Protein AF-A0A935HCT4-F1 (afdb_monomer_lite)

Secondary structure (DSSP, 8-state):
--HHHHHHHHHHHHHHSS-S----EE--TT-SS-EESS---S------

Foldseek 3Di:
DDPVVVVVQVVCCVPPNDRPPPPQWDDDPPDPDTGGPDDDPDDDDPDD

Structure (mmCIF, N/CA/C/O backbone):
data_AF-A0A935HCT4-F1
#
_entry.id   AF-A0A935HCT4-F1
#
loop_
_atom_site.group_PDB
_atom_site.id
_atom_site.type_symbol
_atom_site.label_atom_id
_atom_site.label_alt_id
_atom_site.label_comp_id
_atom_site.label_asym_id
_atom_site.label_entity_id
_atom_site.label_seq_id
_atom_site.pdbx_PDB_ins_code
_atom_site.Cartn_x
_atom_site.Cartn_y
_atom_site.Cartn_z
_atom_site.occupancy
_atom_site.B_iso_or_equiv
_atom_site.auth_seq_id
_atom_site.auth_comp_id
_atom_site.auth_asym_id
_atom_site.auth_atom_id
_atom_site.pdbx_PDB_model_num
ATOM 1 N N . MET A 1 1 ? 9.691 -2.537 5.347 1.00 63.88 1 MET A N 1
ATOM 2 C CA . MET A 1 1 ? 8.942 -3.127 4.221 1.00 63.88 1 MET A CA 1
ATOM 3 C C . MET A 1 1 ? 9.834 -4.165 3.547 1.00 63.88 1 MET A C 1
ATOM 5 O O . MET A 1 1 ? 11.017 -3.866 3.397 1.00 63.88 1 MET A O 1
ATOM 9 N N . PRO A 1 2 ? 9.334 -5.358 3.195 1.00 79.19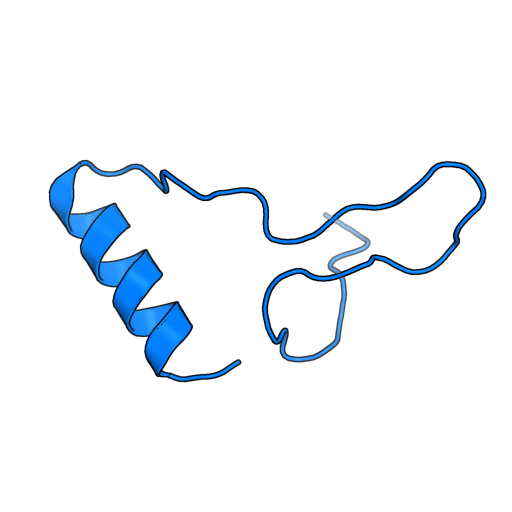 2 PRO A N 1
ATOM 10 C CA . PRO A 1 2 ? 10.104 -6.358 2.455 1.00 79.19 2 PRO A CA 1
ATOM 11 C C . PRO A 1 2 ? 10.575 -5.805 1.104 1.00 79.19 2 PRO A C 1
ATOM 13 O O . PRO A 1 2 ? 9.847 -5.051 0.459 1.00 79.19 2 PRO A O 1
ATOM 16 N N . GLN A 1 3 ? 11.785 -6.170 0.672 1.00 80.88 3 GLN A N 1
ATOM 17 C CA . GLN A 1 3 ? 12.321 -5.733 -0.626 1.00 80.88 3 GLN A CA 1
ATOM 18 C C . GLN A 1 3 ? 11.490 -6.266 -1.805 1.00 80.88 3 GLN A C 1
ATOM 20 O O . GLN A 1 3 ? 11.306 -5.550 -2.785 1.00 80.88 3 GLN A O 1
ATOM 25 N N . SER A 1 4 ? 10.910 -7.462 -1.667 1.00 84.38 4 SER A N 1
ATOM 26 C CA . SER A 1 4 ? 10.030 -8.099 -2.656 1.00 84.38 4 SER A CA 1
ATOM 27 C C . SER A 1 4 ? 8.829 -7.234 -3.042 1.00 84.38 4 SER A C 1
ATOM 29 O O . SER A 1 4 ? 8.548 -7.043 -4.222 1.00 84.38 4 SER A O 1
ATOM 31 N N . GLU A 1 5 ? 8.132 -6.664 -2.060 1.00 82.81 5 GLU A N 1
ATOM 32 C CA . GLU A 1 5 ? 6.950 -5.835 -2.300 1.00 82.81 5 GLU A CA 1
ATOM 33 C C . GLU A 1 5 ? 7.323 -4.520 -2.985 1.00 82.81 5 GLU A C 1
ATOM 35 O O . GLU A 1 5 ? 6.573 -4.034 -3.829 1.00 82.81 5 GLU A O 1
ATOM 40 N N . TYR A 1 6 ? 8.493 -3.962 -2.659 1.00 84.25 6 TYR A N 1
ATOM 41 C CA . TYR A 1 6 ? 8.980 -2.746 -3.303 1.00 84.25 6 TYR A CA 1
ATOM 42 C C . TYR A 1 6 ? 9.298 -3.004 -4.777 1.00 84.25 6 TYR A C 1
ATOM 44 O O . TYR A 1 6 ? 8.893 -2.230 -5.642 1.00 84.25 6 TYR A O 1
ATOM 52 N N . GLU A 1 7 ? 9.988 -4.107 -5.072 1.00 88.44 7 GLU A N 1
ATOM 53 C CA . GLU A 1 7 ? 10.321 -4.500 -6.442 1.00 88.44 7 GLU A CA 1
ATOM 54 C C . GLU A 1 7 ? 9.070 -4.807 -7.270 1.00 88.44 7 GLU A C 1
ATOM 56 O O . GLU A 1 7 ? 8.991 -4.361 -8.415 1.00 88.44 7 GLU A O 1
ATOM 61 N N . ARG A 1 8 ? 8.061 -5.466 -6.679 1.00 86.56 8 ARG A N 1
ATOM 62 C CA . ARG A 1 8 ? 6.757 -5.708 -7.318 1.00 86.56 8 ARG A CA 1
ATOM 63 C C . ARG A 1 8 ? 6.080 -4.402 -7.731 1.00 86.56 8 ARG A C 1
ATOM 65 O O . ARG A 1 8 ? 5.751 -4.230 -8.899 1.00 86.56 8 ARG A O 1
ATOM 72 N N . VAL A 1 9 ? 5.906 -3.474 -6.787 1.00 86.38 9 VAL A N 1
ATOM 73 C CA . VAL A 1 9 ? 5.238 -2.184 -7.045 1.00 86.38 9 VAL A CA 1
ATOM 74 C C . VAL A 1 9 ? 6.041 -1.334 -8.031 1.00 86.38 9 VAL A C 1
ATOM 76 O O . VAL A 1 9 ? 5.469 -0.645 -8.871 1.00 86.38 9 VAL A O 1
ATOM 79 N N . LYS A 1 10 ? 7.375 -1.392 -7.967 1.00 87.81 10 LYS A N 1
ATOM 80 C CA . LYS A 1 10 ? 8.245 -0.704 -8.925 1.00 87.81 10 LYS A CA 1
ATOM 81 C C . LYS A 1 10 ? 8.071 -1.250 -10.343 1.00 87.81 10 LYS A C 1
ATOM 83 O O . LYS A 1 10 ? 8.021 -0.454 -11.275 1.00 87.81 10 LYS A O 1
ATOM 88 N N . ALA A 1 11 ? 8.021 -2.570 -10.509 1.00 89.06 11 ALA A N 1
ATOM 89 C CA . ALA A 1 11 ? 7.845 -3.198 -11.815 1.00 89.06 11 ALA A CA 1
ATOM 90 C C . ALA A 1 11 ? 6.485 -2.838 -12.432 1.00 89.06 11 ALA A C 1
ATOM 92 O O . ALA A 1 11 ? 6.450 -2.394 -13.573 1.00 89.06 11 ALA A O 1
ATOM 93 N N . ASP A 1 12 ? 5.412 -2.928 -11.644 1.00 87.88 12 ASP A N 1
ATOM 94 C CA . ASP A 1 12 ? 4.047 -2.526 -12.018 1.00 87.88 12 ASP A CA 1
ATOM 95 C C . ASP A 1 12 ? 4.000 -1.062 -12.495 1.00 87.88 12 ASP A C 1
ATOM 97 O O . ASP A 1 12 ? 3.615 -0.739 -13.619 1.00 87.88 12 ASP A O 1
ATOM 101 N N . LYS A 1 13 ? 4.590 -0.165 -11.696 1.00 87.44 13 LYS A N 1
ATOM 102 C CA . LYS A 1 13 ? 4.668 1.259 -12.029 1.00 87.44 13 LYS A CA 1
ATOM 103 C C . LYS A 1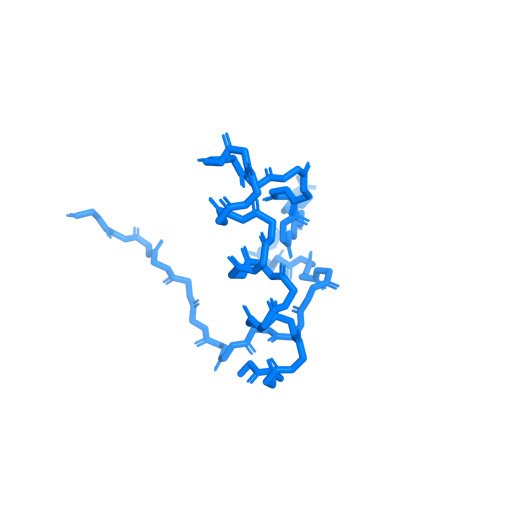 13 ? 5.444 1.546 -13.315 1.00 87.44 13 LYS A C 1
ATOM 105 O O . LYS A 1 13 ? 5.137 2.522 -13.995 1.00 87.44 13 LYS A O 1
ATOM 110 N N . ILE A 1 14 ? 6.474 0.760 -13.622 1.00 92.50 14 ILE A N 1
ATOM 111 C CA . ILE A 1 14 ? 7.260 0.907 -14.854 1.00 92.50 14 ILE A CA 1
ATOM 112 C C . ILE A 1 14 ? 6.492 0.364 -16.064 1.00 92.50 14 ILE A C 1
ATOM 114 O O . ILE A 1 14 ? 6.645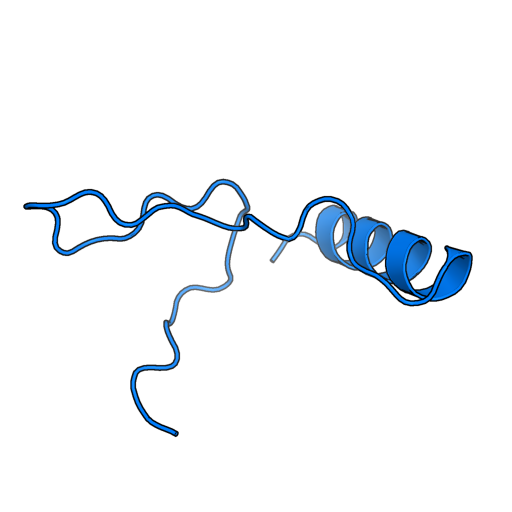 0.917 -17.150 1.00 92.50 14 ILE A O 1
ATOM 118 N N . ASP A 1 15 ? 5.682 -0.679 -15.880 1.00 90.94 15 ASP A N 1
ATOM 119 C CA . ASP A 1 15 ? 4.944 -1.339 -16.957 1.00 90.94 15 ASP A CA 1
ATOM 120 C C . ASP A 1 15 ? 3.898 -0.413 -17.590 1.00 90.94 15 ASP A C 1
ATOM 122 O O . ASP A 1 15 ? 3.907 -0.187 -18.801 1.00 90.94 15 ASP A O 1
ATOM 126 N N . ASN A 1 16 ? 3.031 0.185 -16.769 1.00 81.94 16 ASN A N 1
ATOM 127 C CA . ASN A 1 16 ? 1.890 0.961 -17.267 1.00 81.94 16 ASN A CA 1
ATOM 128 C C . ASN A 1 16 ? 1.695 2.325 -16.572 1.00 81.94 16 ASN A C 1
ATOM 130 O O . ASN A 1 16 ? 0.781 3.079 -16.913 1.00 81.94 16 ASN A O 1
ATOM 134 N N . GLY A 1 17 ? 2.563 2.682 -15.618 1.00 87.12 17 GLY A N 1
ATOM 135 C CA . GLY A 1 17 ? 2.474 3.942 -14.875 1.00 87.12 17 GLY A CA 1
ATOM 136 C C . GLY A 1 17 ? 1.451 3.947 -13.735 1.00 87.12 17 GLY A C 1
ATOM 137 O O . GLY A 1 17 ? 1.336 4.960 -13.034 1.00 87.12 17 GLY A O 1
ATOM 138 N N . LEU A 1 18 ? 0.737 2.852 -13.492 1.00 85.94 18 LEU A N 1
ATOM 139 C CA . LEU A 1 18 ? -0.252 2.685 -12.428 1.00 85.94 18 LEU A CA 1
ATOM 140 C C . LEU A 1 18 ? 0.251 1.690 -11.376 1.00 85.94 18 LEU A C 1
ATOM 142 O O . LEU A 1 18 ? 1.344 1.148 -11.481 1.00 85.94 18 LEU A O 1
ATOM 146 N N . ILE A 1 19 ? -0.485 1.598 -10.270 1.00 84.94 19 ILE A N 1
ATOM 147 C CA . ILE A 1 19 ? -0.318 0.511 -9.308 1.00 84.94 19 ILE A CA 1
ATOM 148 C C . ILE A 1 19 ? -1.642 -0.234 -9.335 1.00 84.94 19 ILE A C 1
ATOM 150 O O . ILE A 1 19 ? -2.654 0.327 -8.907 1.00 84.94 19 ILE A O 1
ATOM 154 N N . ASP A 1 20 ? -1.635 -1.450 -9.858 1.00 82.56 20 ASP A N 1
ATOM 155 C CA . ASP A 1 20 ? -2.849 -2.236 -10.073 1.00 82.56 20 ASP A CA 1
ATOM 156 C C . ASP A 1 20 ? -3.459 -2.690 -8.736 1.00 82.56 20 ASP A C 1
ATOM 158 O O . ASP A 1 20 ? -4.675 -2.667 -8.542 1.00 82.56 20 ASP A O 1
ATOM 162 N N . ASP A 1 21 ? -2.607 -3.026 -7.765 1.00 82.38 21 ASP A N 1
ATOM 163 C CA . ASP A 1 21 ? -2.989 -3.461 -6.418 1.00 82.38 21 ASP A CA 1
ATOM 164 C C . ASP A 1 21 ? -2.713 -2.362 -5.380 1.00 82.38 21 ASP A C 1
ATOM 166 O O . ASP A 1 21 ? -1.845 -2.461 -4.510 1.00 82.38 21 ASP A O 1
ATOM 170 N N . ALA A 1 22 ? -3.440 -1.251 -5.514 1.00 79.50 22 ALA A N 1
ATOM 171 C CA . ALA A 1 22 ? -3.258 -0.068 -4.671 1.00 79.50 22 ALA A CA 1
ATOM 172 C C . ALA A 1 22 ? -3.819 -0.226 -3.239 1.00 79.50 22 ALA A C 1
ATOM 174 O O . ALA A 1 22 ? -3.643 0.662 -2.399 1.00 79.50 22 ALA A O 1
ATOM 175 N N . VAL A 1 23 ? -4.505 -1.334 -2.933 1.00 84.06 23 VAL A N 1
ATOM 176 C CA . VAL A 1 23 ? -5.143 -1.551 -1.628 1.00 84.06 23 VAL A CA 1
ATOM 177 C C . VAL A 1 23 ? -4.150 -2.174 -0.646 1.00 84.06 23 VAL A C 1
ATOM 179 O O . VAL A 1 23 ? -4.072 -3.383 -0.456 1.00 84.06 23 VAL A O 1
ATOM 182 N N . VAL A 1 24 ? -3.421 -1.317 0.063 1.00 82.19 24 VAL A N 1
ATOM 183 C CA . VAL A 1 24 ? -2.378 -1.736 1.019 1.00 82.19 24 VAL A CA 1
ATOM 184 C C . VAL A 1 24 ? -2.909 -2.121 2.407 1.00 82.19 24 VAL A C 1
ATOM 186 O O . VAL A 1 24 ? -2.203 -2.739 3.205 1.00 82.19 24 VAL A O 1
ATOM 189 N N . GLY A 1 25 ? -4.160 -1.783 2.713 1.00 84.62 25 GLY A N 1
ATOM 190 C CA . GLY A 1 25 ? -4.800 -2.081 3.989 1.00 84.62 25 GLY A CA 1
ATOM 191 C C . GLY A 1 25 ? -6.245 -1.604 4.031 1.00 84.62 25 GLY A C 1
ATOM 192 O O . GLY A 1 25 ? -6.701 -0.893 3.136 1.00 84.62 25 GLY A O 1
ATOM 193 N N . GLU A 1 26 ? -6.978 -2.023 5.052 1.00 86.75 26 GLU A N 1
ATOM 194 C CA . GLU A 1 26 ? -8.359 -1.616 5.285 1.00 86.75 26 GLU A CA 1
ATOM 195 C C . GLU A 1 26 ? -8.528 -1.121 6.716 1.00 86.75 26 GLU A C 1
ATOM 197 O O . GLU A 1 26 ? -8.074 -1.753 7.667 1.00 86.75 26 GLU A O 1
ATOM 202 N N . LYS A 1 27 ? -9.205 0.019 6.868 1.00 84.88 27 LYS A N 1
ATOM 203 C CA . LYS A 1 27 ? -9.641 0.507 8.172 1.00 84.88 27 LYS A CA 1
ATOM 204 C C . LYS A 1 27 ? -11.131 0.247 8.316 1.00 84.88 27 LYS A C 1
ATOM 206 O O . LYS A 1 27 ? -11.948 0.953 7.719 1.00 84.88 27 LYS A O 1
ATOM 211 N N . ARG A 1 28 ? -11.488 -0.773 9.092 1.00 86.62 28 ARG A N 1
ATOM 212 C CA . ARG A 1 28 ? -12.889 -1.128 9.316 1.00 86.62 28 ARG A CA 1
ATOM 213 C C . ARG A 1 28 ? -13.562 -0.104 10.222 1.00 86.62 28 ARG A C 1
ATOM 215 O O . ARG A 1 28 ? -12.958 0.488 11.116 1.00 86.62 28 ARG A O 1
ATOM 222 N N . ARG A 1 29 ? -14.856 0.115 9.997 1.00 83.38 29 ARG A N 1
ATOM 223 C CA . ARG A 1 29 ? -15.658 0.996 10.851 1.00 83.38 29 ARG A CA 1
ATOM 224 C C . ARG A 1 29 ? -15.715 0.414 12.267 1.00 83.38 29 ARG A C 1
ATOM 226 O O . ARG A 1 29 ? -16.169 -0.709 12.441 1.00 83.38 29 ARG A O 1
ATOM 233 N N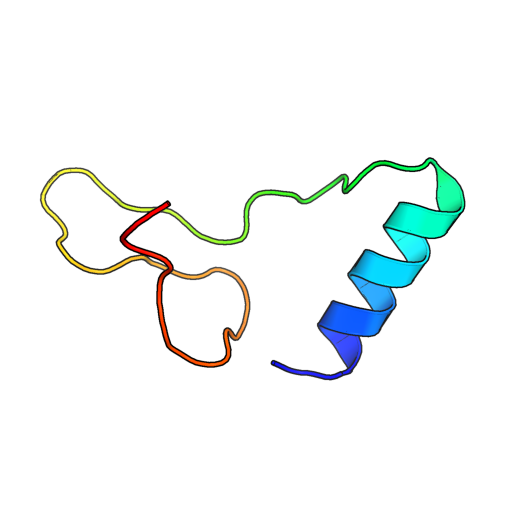 . GLY A 1 30 ? -15.328 1.214 13.259 1.00 87.00 30 GLY A N 1
ATOM 234 C CA . GLY A 1 30 ? -15.286 0.802 14.667 1.00 87.00 30 GLY A CA 1
ATOM 235 C C . GLY A 1 30 ? -13.906 0.335 15.137 1.00 87.00 30 GLY A C 1
ATOM 236 O O . GLY A 1 30 ? -13.719 0.183 16.340 1.00 87.00 30 GLY A O 1
ATOM 237 N N . GLU A 1 31 ? -12.939 0.185 14.227 1.00 79.62 31 GLU A N 1
ATOM 238 C CA . GLU A 1 31 ? -11.555 -0.160 14.553 1.00 79.62 31 GLU A CA 1
ATOM 239 C C . GLU A 1 31 ? -10.644 1.073 14.438 1.00 79.62 31 GLU A C 1
ATOM 241 O O . GLU A 1 31 ? -10.757 1.898 13.522 1.00 79.62 31 GLU A O 1
ATOM 246 N N . ILE A 1 32 ? -9.761 1.236 15.425 1.00 79.69 32 ILE A N 1
ATOM 247 C CA . ILE A 1 32 ? -8.785 2.333 15.458 1.00 79.69 32 ILE A CA 1
ATOM 248 C C . ILE A 1 32 ? -7.595 1.999 14.558 1.00 79.69 32 ILE A C 1
ATOM 250 O O . ILE A 1 32 ? -7.117 2.877 13.831 1.00 79.69 32 ILE A O 1
ATOM 254 N N . ASP A 1 33 ? -7.182 0.735 14.580 1.00 80.38 33 ASP A N 1
ATOM 255 C CA . ASP A 1 33 ? -6.045 0.219 13.836 1.00 80.38 33 ASP A CA 1
ATOM 256 C C . ASP A 1 33 ? -6.413 -0.122 12.388 1.00 80.38 33 ASP A C 1
ATOM 258 O O . ASP A 1 33 ? -7.571 -0.360 12.042 1.00 80.38 33 ASP A O 1
ATOM 262 N N . VAL A 1 34 ? -5.404 -0.096 11.519 1.00 82.88 34 VAL A N 1
ATOM 263 C CA . VAL A 1 34 ? -5.530 -0.492 10.114 1.00 82.88 34 VAL A CA 1
ATOM 264 C C . VAL A 1 34 ? -5.083 -1.941 9.983 1.00 82.88 34 VAL A C 1
ATOM 266 O O . VAL A 1 34 ? -3.985 -2.299 10.411 1.00 82.88 34 VAL A O 1
ATOM 269 N N . GLU A 1 35 ? -5.898 -2.760 9.327 1.00 85.19 35 GLU A N 1
ATOM 270 C CA . GLU A 1 35 ? -5.497 -4.097 8.911 1.00 85.19 35 GLU A CA 1
ATOM 271 C C . GLU A 1 35 ? -4.688 -3.979 7.614 1.00 85.19 35 GLU A C 1
ATOM 273 O O . GLU A 1 35 ? -5.235 -3.799 6.522 1.00 85.19 35 GLU A O 1
ATOM 278 N N . TYR A 1 36 ? -3.361 -4.013 7.732 1.00 82.31 36 TYR A N 1
ATOM 279 C CA . TYR A 1 36 ? -2.470 -3.944 6.577 1.00 82.31 36 TYR A CA 1
ATOM 280 C C . TYR A 1 36 ? -2.371 -5.302 5.882 1.00 82.31 36 TYR A C 1
ATOM 282 O O . TYR A 1 36 ? -2.078 -6.318 6.507 1.00 82.31 36 TYR A O 1
ATOM 290 N N . ARG A 1 37 ? -2.561 -5.301 4.559 1.00 82.44 37 ARG A N 1
ATOM 291 C CA . ARG A 1 37 ? -2.397 -6.488 3.702 1.00 82.44 37 ARG A CA 1
ATOM 292 C C . ARG A 1 37 ? -0.942 -6.719 3.295 1.00 82.44 37 ARG A C 1
ATOM 294 O O . ARG A 1 37 ? -0.598 -7.791 2.813 1.00 82.44 37 ARG A O 1
ATOM 301 N N . VAL A 1 38 ? -0.090 -5.715 3.502 1.00 78.12 38 VAL A N 1
ATOM 302 C CA . VAL A 1 38 ? 1.347 -5.743 3.214 1.00 78.12 38 VAL A CA 1
ATOM 303 C C . VAL A 1 38 ? 2.149 -5.370 4.457 1.00 78.12 38 VAL A C 1
ATOM 305 O O . VAL A 1 38 ? 1.704 -4.583 5.292 1.00 78.12 38 VAL A O 1
ATOM 308 N N . ALA A 1 39 ? 3.361 -5.908 4.584 1.00 73.25 39 ALA A N 1
ATOM 309 C CA . ALA A 1 39 ? 4.238 -5.597 5.708 1.00 73.25 39 ALA A CA 1
ATOM 310 C C . ALA A 1 39 ? 4.774 -4.154 5.614 1.00 73.25 39 ALA A C 1
ATOM 312 O O . ALA A 1 39 ? 5.765 -3.876 4.935 1.00 73.25 39 ALA A O 1
ATOM 313 N N . VAL A 1 40 ? 4.127 -3.225 6.317 1.00 74.12 40 VAL A N 1
ATOM 314 C CA . VAL A 1 40 ? 4.518 -1.809 6.389 1.00 74.12 40 VAL A CA 1
ATOM 315 C C . VAL A 1 40 ? 5.641 -1.572 7.405 1.00 74.12 40 VAL A C 1
ATOM 317 O O . VAL A 1 40 ? 5.842 -2.357 8.325 1.00 74.12 40 VAL A O 1
ATOM 320 N N . ALA A 1 41 ? 6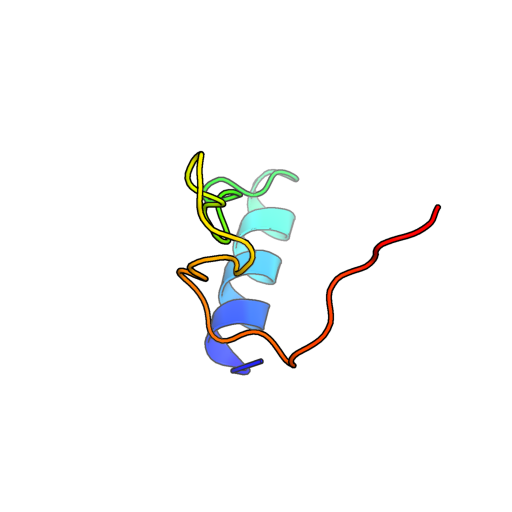.401 -0.484 7.245 1.00 69.50 41 ALA A N 1
ATOM 321 C CA . ALA A 1 41 ? 7.486 -0.121 8.169 1.00 69.50 41 ALA A CA 1
ATOM 322 C C . ALA A 1 41 ? 6.999 0.350 9.560 1.00 69.50 41 ALA A C 1
ATOM 324 O O . ALA A 1 41 ? 7.824 0.592 10.435 1.00 69.50 41 ALA A O 1
ATOM 325 N N . GLY A 1 42 ? 5.680 0.440 9.767 1.00 63.78 42 GLY A N 1
ATOM 326 C CA . GLY A 1 42 ? 5.072 1.071 10.935 1.00 63.78 42 GLY A CA 1
ATOM 327 C C . GLY A 1 42 ? 5.075 2.595 10.791 1.00 63.78 42 GLY A C 1
ATOM 328 O O . GLY A 1 42 ? 6.086 3.192 10.434 1.00 63.78 42 GLY A O 1
ATOM 329 N N . GLY A 1 43 ? 3.921 3.215 11.038 1.00 64.88 43 GLY A N 1
ATOM 330 C CA . GLY A 1 43 ? 3.704 4.653 10.8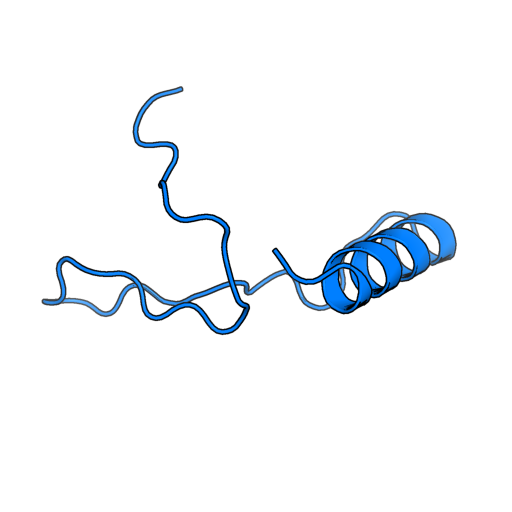70 1.00 64.88 43 GLY A CA 1
ATOM 331 C C . GLY A 1 43 ? 2.655 4.952 9.801 1.00 64.88 43 GLY A C 1
ATOM 332 O O . GLY A 1 43 ? 2.728 4.455 8.679 1.00 64.88 43 GLY A O 1
ATOM 333 N N . ALA A 1 44 ? 1.664 5.760 10.169 1.00 70.19 44 ALA A N 1
ATOM 334 C CA . ALA A 1 44 ? 0.687 6.324 9.249 1.00 70.19 44 ALA A CA 1
ATOM 335 C C . ALA A 1 44 ? 0.969 7.823 9.107 1.00 70.19 44 ALA A C 1
ATOM 337 O O . ALA A 1 44 ? 1.256 8.489 10.101 1.00 70.19 44 ALA A O 1
ATOM 338 N N . ILE A 1 45 ? 0.884 8.353 7.887 1.00 66.44 45 ILE A N 1
ATOM 339 C CA . ILE A 1 45 ? 0.875 9.803 7.668 1.00 66.44 45 ILE A CA 1
ATOM 340 C C . ILE A 1 45 ? -0.498 10.299 8.129 1.00 66.44 45 ILE A C 1
ATOM 342 O O . ILE A 1 45 ? -1.508 9.994 7.497 1.00 66.44 45 ILE A O 1
ATOM 346 N N . THR A 1 46 ? -0.549 10.992 9.266 1.00 75.75 46 THR A N 1
ATOM 347 C CA . THR A 1 46 ? -1.800 11.511 9.845 1.00 75.75 46 THR A CA 1
ATOM 348 C C . THR A 1 46 ? -2.063 12.978 9.512 1.00 75.75 46 THR A C 1
ATOM 350 O O . THR A 1 46 ? -3.145 13.474 9.811 1.00 75.75 46 THR A O 1
ATOM 353 N N . GLU A 1 47 ? -1.101 13.667 8.897 1.00 62.00 47 GLU A N 1
ATOM 354 C CA . GLU A 1 47 ? -1.139 15.101 8.589 1.00 62.00 47 GLU A CA 1
ATOM 355 C C . GLU A 1 47 ? -0.520 15.358 7.204 1.00 62.00 47 GLU A C 1
ATOM 357 O O . GLU A 1 47 ? 0.355 14.600 6.778 1.00 62.00 47 GLU A O 1
ATOM 362 N N . TRP A 1 48 ? -1.010 16.389 6.504 1.00 56.78 48 TRP A N 1
ATOM 363 C CA . TRP A 1 48 ? -0.634 16.745 5.127 1.00 56.78 48 TRP A CA 1
ATOM 364 C C . TRP A 1 48 ? 0.366 17.897 5.071 1.00 56.78 48 TRP A C 1
ATOM 366 O O . TRP A 1 48 ? 0.162 18.879 5.820 1.00 56.78 48 TRP A O 1
#

pLDDT: mean 80.49, std 8.19, range [56.78, 92.5]

Sequence (48 aa):
MPQSEYERVKADKIDNGLIDDAVVGEKRRGEIDVEYRVAVAGGAITEW

Radius of gyration: 12.8 Å; chains: 1; bounding box: 28×25×33 Å